Protein AF-A7NKG9-F1 (afdb_monomer_lite)

Organism: Roseiflexus castenholzii (strain DSM 13941 / HLO8) (NCBI:txid383372)

Secondary structure (DSSP, 8-state):
---PEEEESS-SSGGG-TT--SEEEE-SS-EEESSTTS--S-SS-EEEEEEETTEEEEEES--SGGG-TT--SEEEEE-----------

Foldseek 3Di:
DQDWDKDAFQDACVQVNRQQGRIWTDRPPDIDAPDPDRHNQWDGTWDDWDDDPQKIKTAGQTACRNVNRVCGRIDIDGHDDPDDPPPPD

Radius of gyration: 13.94 Å; chains: 1; bounding box: 29×28×47 Å

pLDDT: mean 85.22, std 13.9, range [49.12, 97.62]

Structure (mmCIF, N/CA/C/O backbone):
data_AF-A7NKG9-F1
#
_entry.id   AF-A7NKG9-F1
#
loop_
_atom_site.group_PDB
_atom_site.id
_atom_site.type_symbol
_atom_site.label_atom_id
_atom_site.label_alt_id
_atom_site.label_comp_id
_atom_site.label_asym_id
_atom_site.label_entity_id
_atom_site.label_seq_id
_atom_site.pdbx_PDB_ins_code
_atom_site.Cartn_x
_atom_site.Cartn_y
_atom_site.Cartn_z
_atom_site.occupancy
_atom_site.B_iso_or_equiv
_atom_site.auth_seq_id
_atom_site.auth_comp_id
_atom_site.auth_asym_id
_atom_site.auth_atom_id
_atom_site.pdbx_PDB_model_num
ATOM 1 N N . MET A 1 1 ? -12.964 -1.634 17.619 1.00 49.12 1 MET A N 1
ATOM 2 C CA . MET A 1 1 ? -11.691 -1.875 16.909 1.00 49.12 1 MET A CA 1
ATOM 3 C C . MET A 1 1 ? -11.684 -0.911 15.741 1.00 49.12 1 MET A C 1
ATOM 5 O O . MET A 1 1 ? -12.638 -0.960 14.977 1.00 49.12 1 MET A O 1
ATOM 9 N N . ALA A 1 2 ? -10.732 0.019 15.660 1.00 51.44 2 ALA A N 1
ATOM 10 C CA . ALA A 1 2 ? -10.620 0.852 14.466 1.00 51.44 2 ALA A CA 1
ATOM 11 C C . ALA A 1 2 ? -10.182 -0.062 13.316 1.00 51.44 2 ALA A C 1
ATOM 13 O O . ALA A 1 2 ? -9.168 -0.749 13.421 1.00 51.44 2 ALA A O 1
ATOM 14 N N . THR A 1 3 ? -11.007 -0.172 12.283 1.00 66.19 3 THR A N 1
ATOM 15 C CA . THR A 1 3 ? -10.635 -0.855 11.047 1.00 66.19 3 THR A CA 1
ATOM 16 C C . THR A 1 3 ? -9.894 0.154 10.191 1.00 66.19 3 THR A C 1
ATOM 18 O O . THR A 1 3 ? -10.523 0.998 9.559 1.00 66.19 3 THR A O 1
ATOM 21 N N . GLU A 1 4 ? -8.569 0.095 10.214 1.00 79.75 4 GLU A N 1
ATOM 22 C CA . GLU A 1 4 ? -7.740 0.807 9.243 1.00 79.75 4 GLU A CA 1
ATOM 23 C C . GLU A 1 4 ? -8.081 0.294 7.837 1.00 79.75 4 GLU A C 1
ATOM 25 O O . GLU A 1 4 ? -8.193 -0.919 7.622 1.00 79.75 4 GLU A O 1
ATOM 30 N N . VAL A 1 5 ? -8.284 1.208 6.887 1.00 89.69 5 VAL A N 1
ATOM 31 C CA . VAL A 1 5 ? -8.535 0.850 5.485 1.00 89.69 5 VAL A CA 1
ATOM 32 C C . VAL A 1 5 ? -7.230 0.986 4.719 1.00 89.69 5 VAL A C 1
ATOM 34 O O . VAL A 1 5 ? -6.624 2.053 4.721 1.00 89.69 5 VAL A O 1
ATOM 37 N N . LEU A 1 6 ? -6.813 -0.091 4.056 1.00 91.06 6 LEU A N 1
ATOM 38 C CA . LEU A 1 6 ? -5.674 -0.079 3.148 1.00 91.06 6 LEU A CA 1
ATOM 39 C C . LEU A 1 6 ? -6.179 0.035 1.715 1.00 91.06 6 LEU A C 1
ATOM 41 O O . LEU A 1 6 ? -7.064 -0.719 1.308 1.00 91.06 6 LEU A O 1
ATOM 45 N N . VAL A 1 7 ? -5.603 0.956 0.953 1.00 94.00 7 VAL A N 1
ATOM 46 C CA . VAL A 1 7 ? -5.913 1.145 -0.466 1.00 94.00 7 VAL A CA 1
ATOM 47 C C . VAL A 1 7 ? -4.624 1.053 -1.257 1.00 94.00 7 VAL A C 1
ATOM 49 O O . VAL A 1 7 ? -3.632 1.663 -0.863 1.00 94.00 7 VAL A O 1
ATOM 52 N N . GLY A 1 8 ? -4.648 0.296 -2.356 1.00 93.88 8 GLY A N 1
ATOM 53 C CA . GLY A 1 8 ? -3.527 0.187 -3.280 1.00 93.88 8 GLY A CA 1
ATOM 54 C C . GLY A 1 8 ? -3.941 0.471 -4.719 1.00 93.88 8 GLY A C 1
ATOM 55 O O . GLY A 1 8 ? -4.989 -0.005 -5.148 1.00 93.88 8 GLY A O 1
ATOM 56 N N . ASP A 1 9 ? -3.134 1.264 -5.424 1.00 95.12 9 ASP A N 1
ATOM 57 C CA . ASP A 1 9 ? -3.276 1.585 -6.853 1.00 95.12 9 ASP A CA 1
ATOM 58 C C . ASP A 1 9 ? -1.946 2.182 -7.376 1.00 95.12 9 ASP A C 1
ATOM 60 O O . ASP A 1 9 ? -0.885 1.994 -6.777 1.00 95.12 9 ASP A O 1
ATOM 64 N N . SER A 1 10 ? -1.974 2.924 -8.483 1.00 95.19 10 SER A N 1
ATOM 65 C CA . SER A 1 10 ? -0.869 3.723 -9.018 1.00 95.19 10 SER A CA 1
ATOM 66 C C . SER A 1 10 ? -0.863 5.181 -8.536 1.00 95.19 10 SER A C 1
ATOM 68 O O . SER A 1 10 ? -0.250 6.022 -9.190 1.00 95.19 10 SER A O 1
ATOM 70 N N . PHE A 1 11 ? -1.588 5.520 -7.463 1.00 94.44 11 PHE A N 1
ATOM 71 C CA . PHE A 1 11 ? -1.595 6.889 -6.942 1.00 94.44 11 PHE A CA 1
ATOM 72 C C . PHE A 1 11 ? -0.256 7.252 -6.295 1.00 94.44 11 PHE A C 1
ATOM 74 O O . PHE A 1 11 ? 0.443 6.400 -5.740 1.00 94.44 11 PHE A O 1
ATOM 81 N N . THR A 1 12 ? 0.025 8.548 -6.303 1.00 93.19 12 THR A N 1
ATOM 82 C CA . THR A 1 12 ? 1.039 9.193 -5.471 1.00 93.19 12 THR A CA 1
ATOM 83 C C . THR A 1 12 ? 0.358 10.240 -4.591 1.00 93.19 12 THR A C 1
ATOM 85 O O . THR A 1 12 ? -0.699 10.762 -4.958 1.00 93.19 12 THR A O 1
ATOM 88 N N . ASP A 1 13 ? 0.943 10.534 -3.438 1.00 92.25 13 ASP A N 1
ATOM 89 C CA . ASP A 1 13 ? 0.523 11.581 -2.507 1.00 92.25 13 ASP A CA 1
ATOM 90 C C . ASP A 1 13 ? -0.945 11.481 -2.036 1.00 92.25 13 ASP A C 1
ATOM 92 O O . ASP A 1 13 ? -1.693 12.468 -2.068 1.00 92.25 13 ASP A O 1
ATOM 96 N N . ALA A 1 14 ? -1.402 10.306 -1.580 1.00 92.94 14 ALA A N 1
ATOM 97 C CA . ALA A 1 14 ? -2.774 10.152 -1.083 1.00 92.94 14 ALA A CA 1
ATOM 98 C C . ALA A 1 14 ? -3.084 11.183 0.018 1.00 92.94 14 ALA A C 1
ATOM 100 O O . ALA A 1 14 ? -2.409 11.261 1.043 1.00 92.94 14 ALA A O 1
ATOM 101 N N . GLY A 1 15 ? -4.112 12.009 -0.203 1.00 93.12 15 GLY A N 1
ATOM 102 C CA . GLY A 1 15 ? -4.468 13.087 0.723 1.00 93.12 15 GLY A CA 1
ATOM 103 C C . GLY A 1 15 ? -3.416 14.196 0.852 1.00 93.12 15 GLY A C 1
ATOM 104 O O . GLY A 1 15 ? -3.351 14.822 1.906 1.00 93.12 15 GLY A O 1
ATOM 105 N N . ASN A 1 16 ? -2.606 14.440 -0.186 1.00 93.44 16 ASN A N 1
ATOM 106 C CA . ASN A 1 16 ? -1.446 15.342 -0.169 1.00 93.44 16 ASN A CA 1
ATOM 107 C C . ASN A 1 16 ? -0.358 14.926 0.838 1.00 93.44 16 ASN A C 1
ATOM 109 O O . ASN A 1 16 ? 0.380 15.774 1.344 1.00 93.44 16 ASN A O 1
ATOM 113 N N . ASN A 1 17 ? -0.272 13.633 1.164 1.00 91.38 17 ASN A N 1
ATOM 114 C CA . ASN A 1 17 ? 0.770 13.100 2.027 1.00 91.38 17 ASN A CA 1
ATOM 115 C C . ASN A 1 17 ? 1.889 12.471 1.175 1.00 91.38 17 ASN A C 1
ATOM 117 O O . ASN A 1 17 ? 1.670 11.384 0.643 1.00 91.38 17 ASN A O 1
ATOM 121 N N . PRO A 1 18 ? 3.091 13.079 1.101 1.00 89.62 18 PRO A N 1
ATOM 122 C CA . PRO A 1 18 ? 4.172 12.653 0.205 1.00 89.62 18 PRO A CA 1
ATOM 123 C C . PRO A 1 18 ? 4.811 11.306 0.548 1.00 89.62 18 PRO A C 1
ATOM 125 O O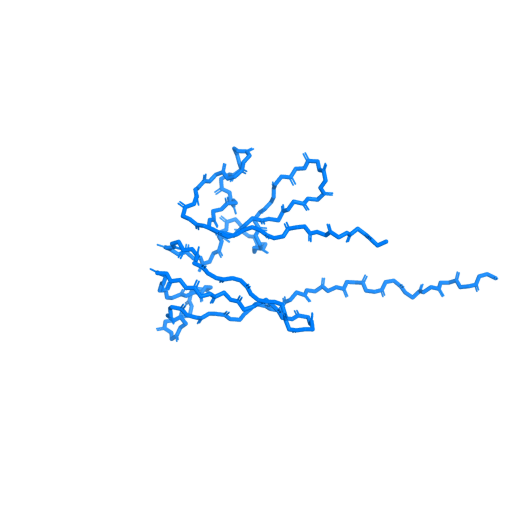 . PRO A 1 18 ? 5.779 10.891 -0.079 1.00 89.62 18 PRO A O 1
ATOM 128 N N . VAL A 1 19 ? 4.333 10.645 1.603 1.00 89.44 19 VAL A N 1
ATOM 129 C CA . VAL A 1 19 ? 4.789 9.308 1.989 1.00 89.44 19 VAL A CA 1
ATOM 130 C C . VAL A 1 19 ? 3.696 8.257 1.801 1.00 89.44 19 VAL A C 1
ATOM 132 O O . VAL A 1 19 ? 3.882 7.112 2.200 1.00 89.44 19 VAL A O 1
ATOM 135 N N . ALA A 1 20 ? 2.548 8.635 1.235 1.00 92.19 20 ALA A N 1
ATOM 136 C CA . ALA A 1 20 ? 1.399 7.772 1.002 1.00 92.19 20 ALA A CA 1
ATOM 137 C C . ALA A 1 20 ? 1.234 7.502 -0.502 1.00 92.19 20 ALA A C 1
ATOM 139 O O . ALA A 1 20 ? 0.243 7.907 -1.107 1.00 92.19 20 ALA A O 1
ATOM 140 N N . ASP A 1 21 ? 2.210 6.806 -1.087 1.00 92.88 21 ASP A N 1
ATOM 141 C CA . ASP A 1 21 ? 2.206 6.367 -2.491 1.00 92.88 21 ASP A CA 1
ATOM 142 C C . ASP A 1 21 ? 1.922 4.874 -2.607 1.00 92.88 21 ASP A C 1
ATOM 144 O O . ASP A 1 21 ? 2.440 4.077 -1.826 1.00 92.88 21 ASP A O 1
ATOM 148 N N . TYR A 1 22 ? 1.185 4.479 -3.642 1.00 94.94 22 TYR A N 1
ATOM 149 C CA . TYR A 1 22 ? 0.910 3.095 -4.051 1.00 94.94 22 TYR A CA 1
ATOM 150 C C . TYR A 1 22 ? 0.154 2.209 -3.050 1.00 94.94 22 TYR A C 1
ATOM 152 O O . TYR A 1 22 ? -0.684 1.425 -3.482 1.00 94.94 22 TYR A O 1
ATOM 160 N N . ILE A 1 23 ? 0.427 2.306 -1.745 1.00 93.56 23 ILE A N 1
ATOM 161 C CA . ILE A 1 23 ? -0.352 1.753 -0.637 1.00 93.56 23 ILE A CA 1
ATOM 162 C C . ILE A 1 23 ? -0.472 2.816 0.459 1.00 93.56 23 ILE A C 1
ATOM 164 O O . ILE A 1 23 ? 0.526 3.230 1.052 1.00 93.56 23 ILE A O 1
ATOM 168 N N . ALA A 1 24 ? -1.705 3.202 0.776 1.00 92.19 24 ALA A N 1
ATOM 169 C CA . ALA A 1 24 ? -2.020 4.176 1.814 1.00 92.19 24 ALA A CA 1
ATOM 170 C C . ALA A 1 24 ? -2.976 3.584 2.852 1.00 92.19 24 ALA A C 1
ATOM 172 O O . ALA A 1 24 ? -3.826 2.746 2.534 1.00 92.19 24 ALA A O 1
ATOM 173 N N . VAL A 1 25 ? -2.832 4.040 4.095 1.00 90.75 25 VAL A N 1
ATOM 174 C CA . VAL A 1 25 ? -3.646 3.642 5.245 1.00 90.75 25 VAL A CA 1
ATOM 175 C C . VAL A 1 25 ? -4.520 4.818 5.670 1.00 90.75 25 VAL A C 1
ATOM 177 O O . VAL A 1 25 ? -4.011 5.912 5.914 1.00 90.75 25 VAL A O 1
ATOM 180 N N . TRP A 1 26 ? -5.830 4.591 5.761 1.00 91.19 26 TRP A N 1
ATOM 181 C CA . TRP A 1 26 ? -6.810 5.555 6.261 1.00 91.19 26 TRP A CA 1
ATOM 182 C C . TRP A 1 26 ? -7.213 5.226 7.694 1.00 91.19 26 TRP A C 1
ATOM 184 O O . TRP A 1 26 ? -7.715 4.130 7.966 1.00 91.19 26 TRP A O 1
ATOM 194 N N . ASP A 1 27 ? -7.045 6.198 8.589 1.00 89.06 27 ASP A N 1
ATOM 195 C CA . ASP A 1 27 ? -7.404 6.074 10.008 1.00 89.06 27 ASP A CA 1
ATOM 196 C C . ASP A 1 27 ? -8.836 6.546 10.339 1.00 89.06 27 ASP A C 1
ATOM 198 O O . ASP A 1 27 ? -9.283 6.435 11.481 1.00 89.06 27 ASP A O 1
ATOM 202 N N . GLY A 1 28 ? -9.577 7.053 9.347 1.00 90.31 28 GLY A N 1
ATOM 203 C CA . GLY A 1 28 ? -10.877 7.706 9.541 1.00 90.31 28 GLY A CA 1
ATOM 204 C C . GLY A 1 28 ? -10.844 9.227 9.368 1.00 90.31 28 GLY A C 1
ATOM 205 O O . GLY A 1 28 ? -11.900 9.832 9.185 1.00 90.31 28 GLY A O 1
ATOM 206 N N . THR A 1 29 ? -9.657 9.835 9.395 1.00 91.31 29 THR A N 1
ATOM 207 C CA . THR A 1 29 ? -9.441 11.289 9.344 1.00 91.31 29 THR A CA 1
ATOM 208 C C . THR A 1 29 ? -8.295 11.723 8.430 1.00 91.31 29 THR A C 1
ATOM 210 O O . THR A 1 29 ? -8.402 12.777 7.800 1.00 91.31 29 THR A O 1
ATOM 213 N N . ALA A 1 30 ? -7.226 10.933 8.324 1.00 90.81 30 ALA A N 1
ATOM 214 C CA . ALA A 1 30 ? -6.052 11.232 7.517 1.00 90.81 30 ALA A CA 1
ATOM 215 C C . ALA A 1 30 ? -5.488 9.983 6.819 1.00 90.81 30 ALA A C 1
ATOM 217 O O . ALA A 1 30 ? -5.646 8.847 7.275 1.00 90.81 30 ALA A O 1
ATOM 218 N N . TRP A 1 31 ? -4.819 10.220 5.686 1.00 92.19 31 TRP A N 1
ATOM 219 C CA . TRP A 1 31 ? -4.042 9.210 4.971 1.00 92.19 31 TRP A CA 1
ATOM 220 C C . TRP A 1 31 ? -2.604 9.193 5.484 1.00 92.19 31 TRP A C 1
ATOM 222 O O . TRP A 1 31 ? -1.986 10.242 5.684 1.00 92.19 31 TRP A O 1
ATOM 232 N N . SER A 1 32 ? -2.050 7.997 5.645 1.00 89.69 32 SER A N 1
ATOM 233 C CA . SER A 1 32 ? -0.642 7.763 5.968 1.00 89.69 32 SER A CA 1
ATOM 234 C C . SER A 1 32 ? -0.030 6.700 5.054 1.00 89.69 32 SER A C 1
ATOM 236 O O . SER A 1 32 ? -0.746 5.925 4.417 1.00 89.69 32 SER A O 1
ATOM 238 N N . GLY A 1 33 ? 1.300 6.684 4.957 1.00 88.62 33 GLY A N 1
ATOM 239 C CA . GLY A 1 33 ? 2.032 5.626 4.260 1.00 88.62 33 GLY A CA 1
ATOM 240 C C . GLY A 1 33 ? 2.058 4.326 5.060 1.00 88.62 33 GLY A C 1
ATOM 241 O O . GLY A 1 33 ? 2.070 4.357 6.289 1.00 88.62 33 GLY A O 1
ATOM 242 N N . LEU A 1 34 ? 2.109 3.183 4.368 1.00 85.44 34 LEU A N 1
ATOM 243 C CA . LEU A 1 34 ? 2.177 1.870 5.023 1.00 85.44 34 LEU A CA 1
ATOM 244 C C . LEU A 1 34 ? 3.460 1.679 5.851 1.00 85.44 34 LEU A C 1
ATOM 246 O O . LEU A 1 34 ? 3.416 1.087 6.928 1.00 85.44 34 LEU A O 1
ATOM 250 N N . LEU A 1 35 ? 4.607 2.144 5.346 1.00 75.81 35 LEU A N 1
ATOM 251 C CA . LEU A 1 35 ? 5.890 1.989 6.029 1.00 75.81 35 LEU A CA 1
ATOM 252 C C . LEU A 1 35 ? 6.244 3.241 6.836 1.00 75.81 35 LEU A C 1
ATOM 254 O O . LEU A 1 35 ? 6.197 4.374 6.353 1.00 75.81 35 LEU A O 1
ATOM 258 N N . SER A 1 36 ? 6.702 3.019 8.065 1.00 61.88 36 SER A N 1
ATOM 259 C CA . SER A 1 36 ? 7.350 4.047 8.873 1.00 61.88 36 SER A CA 1
ATOM 260 C C . SER A 1 36 ? 8.701 4.432 8.260 1.00 61.88 36 SER A C 1
ATOM 262 O O . SER A 1 36 ? 9.507 3.549 7.970 1.00 61.88 36 SER A O 1
ATOM 264 N N . GLY A 1 37 ? 8.985 5.730 8.124 1.00 58.50 37 GLY A N 1
ATOM 265 C CA . GLY A 1 37 ? 10.289 6.224 7.646 1.00 58.50 37 GLY A CA 1
ATOM 266 C C . GLY A 1 37 ? 10.255 7.016 6.339 1.00 58.50 37 GLY A C 1
ATOM 267 O O . GLY A 1 37 ? 11.308 7.399 5.841 1.00 58.50 37 GLY A O 1
ATOM 268 N N . GLY A 1 38 ? 9.068 7.301 5.803 1.00 54.38 38 GLY A N 1
ATOM 269 C CA . GLY A 1 38 ? 8.897 8.273 4.722 1.00 54.38 38 GLY A CA 1
ATOM 270 C C . GLY A 1 38 ? 9.138 7.745 3.309 1.00 54.38 38 GLY A C 1
ATOM 271 O O . GLY A 1 38 ? 9.330 8.531 2.391 1.00 54.38 38 GLY A O 1
ATOM 272 N N . THR A 1 39 ? 9.115 6.427 3.121 1.00 59.84 39 THR A N 1
ATOM 273 C CA . THR A 1 39 ? 9.044 5.806 1.793 1.00 59.84 39 THR A CA 1
ATOM 274 C C . THR A 1 39 ? 8.030 4.682 1.862 1.00 59.84 39 THR A C 1
ATOM 276 O O . THR A 1 39 ? 7.947 4.015 2.885 1.00 59.84 39 THR A O 1
ATOM 279 N N . THR A 1 40 ? 7.278 4.431 0.799 1.00 66.31 40 THR A N 1
ATOM 280 C CA . THR A 1 40 ? 6.321 3.308 0.743 1.00 66.31 40 THR A CA 1
ATOM 281 C C . THR A 1 40 ? 7.015 1.971 0.521 1.00 66.31 40 THR A C 1
ATOM 283 O O . THR A 1 40 ? 6.395 0.915 0.608 1.00 66.31 40 THR A O 1
ATOM 286 N N . GLY A 1 41 ? 8.324 2.017 0.249 1.00 80.38 41 GLY A N 1
ATOM 287 C CA . GLY A 1 41 ? 9.136 0.866 -0.114 1.00 80.38 41 GLY A CA 1
ATOM 288 C C . GLY A 1 41 ? 8.784 0.300 -1.486 1.00 80.38 41 GLY A C 1
ATOM 289 O O . GLY A 1 41 ? 9.350 -0.722 -1.849 1.00 80.38 41 GLY A O 1
ATOM 290 N N . LEU A 1 42 ? 7.880 0.931 -2.239 1.00 91.56 42 LEU A N 1
ATOM 291 C CA . LEU A 1 42 ? 7.479 0.525 -3.581 1.00 91.56 42 LEU A CA 1
ATOM 292 C C . LEU A 1 42 ? 7.867 1.605 -4.594 1.00 91.56 42 LEU A C 1
ATOM 294 O O . LEU A 1 42 ? 7.938 2.789 -4.276 1.00 91.56 42 LEU A O 1
ATOM 298 N N . ASN A 1 43 ? 8.113 1.181 -5.829 1.00 91.81 43 ASN A N 1
ATOM 299 C CA . ASN A 1 43 ? 8.491 2.033 -6.960 1.00 91.81 43 ASN A CA 1
ATOM 300 C C . ASN A 1 43 ? 7.530 1.881 -8.155 1.00 91.81 43 ASN A C 1
ATOM 302 O O . ASN A 1 43 ? 7.862 2.279 -9.270 1.00 91.81 43 ASN A O 1
ATOM 306 N N . GLY A 1 44 ? 6.368 1.269 -7.931 1.00 94.81 44 GLY A N 1
ATOM 307 C CA . GLY A 1 44 ? 5.379 0.959 -8.952 1.00 94.81 44 GLY A CA 1
ATOM 308 C C . GLY A 1 44 ? 4.012 0.689 -8.333 1.00 94.81 44 GLY A C 1
ATOM 309 O O . GLY A 1 44 ? 3.896 0.432 -7.133 1.00 94.81 44 GLY A O 1
ATOM 310 N N . GLY A 1 45 ? 2.976 0.767 -9.167 1.00 95.31 45 GLY A N 1
ATOM 311 C CA . GLY A 1 45 ? 1.590 0.646 -8.725 1.00 95.31 45 GLY A CA 1
ATOM 312 C C . GLY A 1 45 ? 1.237 -0.743 -8.195 1.00 95.31 45 GLY A C 1
ATOM 313 O O . GLY A 1 45 ? 1.771 -1.763 -8.641 1.00 95.31 45 GLY A O 1
ATOM 314 N N . VAL A 1 46 ? 0.280 -0.775 -7.270 1.00 96.94 46 VAL A N 1
ATOM 315 C CA . VAL A 1 46 ? -0.272 -2.009 -6.704 1.00 96.94 46 VAL A CA 1
ATOM 316 C C . VAL A 1 46 ? -1.584 -2.356 -7.397 1.00 96.94 46 VAL A C 1
ATOM 318 O O . VAL A 1 46 ? -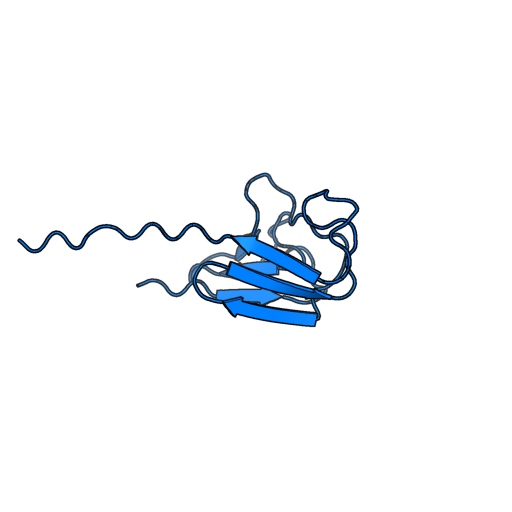2.466 -1.518 -7.538 1.00 96.94 46 VAL A O 1
ATOM 321 N N . ARG A 1 47 ? -1.715 -3.604 -7.851 1.00 97.62 47 ARG A N 1
ATOM 322 C CA . ARG A 1 47 ? -2.890 -4.116 -8.579 1.00 97.62 47 ARG A CA 1
ATOM 323 C C . ARG A 1 47 ? -3.803 -4.964 -7.704 1.00 97.62 47 ARG A C 1
ATOM 325 O O . ARG A 1 47 ? -4.990 -5.082 -7.992 1.00 97.62 47 ARG A O 1
ATOM 332 N N . ALA A 1 48 ? -3.249 -5.583 -6.666 1.00 96.81 48 ALA A N 1
ATOM 333 C CA . ALA A 1 48 ? -3.986 -6.450 -5.764 1.00 96.81 48 ALA A CA 1
ATOM 334 C C . ALA A 1 48 ? -3.437 -6.353 -4.340 1.00 96.81 48 ALA A C 1
ATOM 336 O O . ALA A 1 48 ? -2.223 -6.332 -4.129 1.00 96.81 48 ALA A O 1
ATOM 337 N N . LEU A 1 49 ? -4.351 -6.361 -3.370 1.00 94.44 49 LEU A N 1
ATOM 338 C CA . LEU A 1 49 ? -4.054 -6.479 -1.948 1.00 94.44 49 LEU A CA 1
ATOM 339 C C . LEU A 1 49 ? -4.829 -7.661 -1.367 1.00 94.44 49 LEU A C 1
ATOM 341 O O . LEU A 1 49 ? -6.009 -7.846 -1.668 1.00 94.44 49 LEU A O 1
ATOM 345 N N . ALA A 1 50 ? -4.181 -8.436 -0.505 1.00 94.69 50 ALA A N 1
ATOM 346 C CA . ALA A 1 50 ? -4.827 -9.478 0.281 1.00 94.69 50 ALA A CA 1
ATOM 347 C C . ALA A 1 50 ? -4.314 -9.457 1.721 1.00 94.69 50 ALA A C 1
ATOM 349 O O . ALA A 1 50 ? -3.126 -9.272 1.968 1.00 94.69 50 ALA A O 1
ATOM 350 N N . LEU A 1 51 ? -5.215 -9.674 2.677 1.00 90.38 51 LEU A N 1
ATOM 351 C CA . LEU A 1 51 ? -4.860 -9.836 4.084 1.00 90.38 51 LEU A CA 1
ATOM 352 C C . LEU A 1 51 ? -4.867 -11.319 4.451 1.00 90.38 51 LEU A C 1
ATOM 354 O O . LEU A 1 51 ? -5.848 -12.021 4.207 1.00 90.38 51 LEU A O 1
ATOM 358 N N . GLN A 1 52 ? -3.791 -11.775 5.086 1.00 89.12 52 GLN A N 1
ATOM 359 C CA . GLN A 1 52 ? -3.665 -13.118 5.639 1.00 89.12 52 GLN A CA 1
ATOM 360 C C . GLN A 1 52 ? -3.196 -13.024 7.095 1.00 89.12 52 GLN A C 1
ATOM 362 O O . GLN A 1 52 ? -2.009 -12.918 7.387 1.00 89.12 52 GLN A O 1
ATOM 367 N N . GLY A 1 53 ? -4.141 -13.055 8.036 1.00 88.00 53 GLY A N 1
ATOM 368 C CA . GLY A 1 53 ? -3.827 -12.889 9.457 1.00 88.00 53 GLY A CA 1
ATOM 369 C C . GLY A 1 53 ? -3.246 -11.502 9.744 1.00 88.00 53 GLY A C 1
ATOM 370 O O . GLY A 1 53 ? -3.932 -10.497 9.565 1.00 88.00 53 GLY A O 1
ATOM 371 N N . SER A 1 54 ? -1.995 -11.456 10.205 1.00 87.56 54 SER A N 1
ATOM 372 C CA . SER A 1 54 ? -1.236 -10.217 10.413 1.00 87.56 54 SER A CA 1
ATOM 373 C C . SER A 1 54 ? -0.424 -9.792 9.190 1.00 87.56 54 SER A C 1
ATOM 375 O O . SER A 1 54 ? 0.328 -8.835 9.292 1.00 87.56 54 SER A O 1
ATOM 377 N N . ASP A 1 55 ? -0.535 -10.477 8.055 1.00 89.56 55 ASP A N 1
ATOM 378 C CA . ASP A 1 55 ? 0.233 -10.151 6.857 1.00 89.56 55 ASP A CA 1
ATOM 379 C C . ASP A 1 55 ? -0.627 -9.437 5.811 1.00 89.56 55 ASP A C 1
ATOM 381 O O . ASP A 1 55 ? -1.767 -9.823 5.544 1.00 89.56 55 ASP A O 1
ATOM 385 N N . LEU A 1 56 ? -0.043 -8.421 5.183 1.00 91.56 56 LEU A N 1
ATOM 386 C CA . LEU A 1 56 ?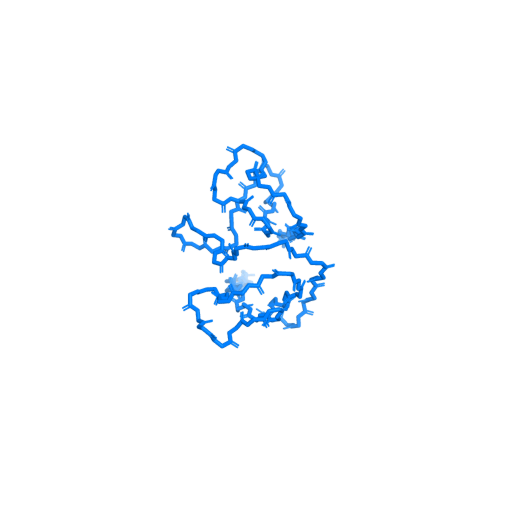 -0.504 -7.820 3.941 1.00 91.56 56 LEU A CA 1
ATOM 387 C C . LEU A 1 56 ? 0.317 -8.388 2.785 1.00 91.56 56 LEU A C 1
ATOM 389 O O . LEU A 1 56 ? 1.539 -8.261 2.755 1.00 91.56 56 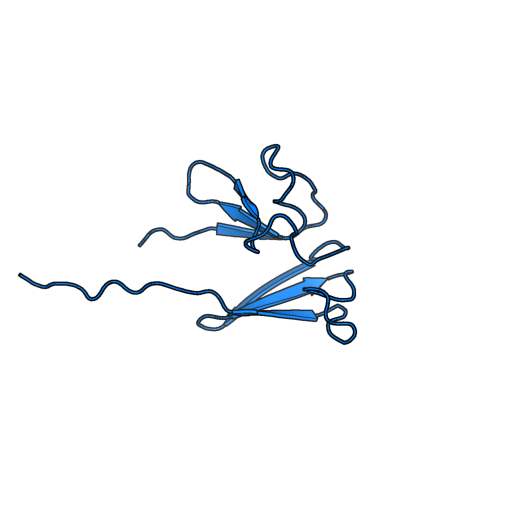LEU A O 1
ATOM 393 N N . LEU A 1 57 ? -0.361 -8.985 1.819 1.00 94.31 57 LEU A N 1
ATOM 394 C CA . LEU A 1 57 ? 0.199 -9.396 0.542 1.00 94.31 57 LEU A CA 1
ATOM 395 C C . LEU A 1 57 ? -0.155 -8.331 -0.494 1.00 94.31 57 LEU A C 1
ATOM 397 O O . LEU A 1 57 ? -1.327 -7.985 -0.645 1.00 94.31 57 LEU A O 1
ATOM 401 N N . ALA A 1 58 ? 0.849 -7.827 -1.202 1.00 95.31 58 ALA A N 1
ATOM 402 C CA . ALA A 1 58 ? 0.687 -6.871 -2.287 1.00 95.31 58 ALA A CA 1
ATOM 403 C C . ALA A 1 58 ? 1.217 -7.474 -3.586 1.00 95.31 58 ALA A C 1
ATOM 405 O O . ALA A 1 58 ? 2.309 -8.039 -3.597 1.00 95.31 58 ALA A O 1
ATOM 406 N N . GLY A 1 59 ? 0.446 -7.346 -4.664 1.00 97.25 59 GLY A N 1
ATOM 407 C CA . GLY A 1 59 ? 0.846 -7.720 -6.018 1.00 97.25 59 GLY A CA 1
ATOM 408 C C . GLY A 1 59 ? 0.723 -6.532 -6.967 1.00 97.25 59 GLY A C 1
ATOM 409 O O . GLY A 1 59 ? -0.254 -5.784 -6.880 1.00 97.25 59 GLY A O 1
ATOM 410 N N . GLY A 1 60 ? 1.681 -6.336 -7.870 1.00 97.56 60 GLY A N 1
ATOM 411 C CA . GLY A 1 60 ? 1.661 -5.205 -8.794 1.00 97.56 60 GLY A CA 1
ATOM 412 C C . GLY A 1 60 ? 2.868 -5.104 -9.718 1.00 97.56 60 GLY A C 1
ATOM 413 O O . GLY A 1 60 ? 3.558 -6.086 -9.971 1.00 97.56 60 GLY A O 1
ATOM 414 N N . ASP A 1 61 ? 3.104 -3.890 -10.209 1.00 97.19 61 ASP A N 1
ATOM 415 C CA . ASP A 1 61 ? 4.114 -3.572 -11.229 1.00 97.19 61 ASP A CA 1
ATOM 416 C C . ASP A 1 61 ? 5.417 -3.017 -10.608 1.00 97.19 61 ASP A C 1
ATOM 418 O O . ASP A 1 61 ? 6.181 -2.313 -11.266 1.00 97.19 61 ASP A O 1
ATOM 422 N N . PHE A 1 62 ? 5.643 -3.270 -9.316 1.00 95.75 62 PHE A N 1
ATOM 423 C C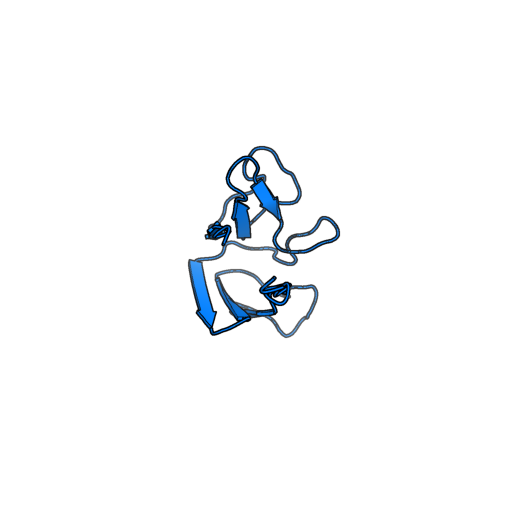A . PHE A 1 62 ? 6.809 -2.795 -8.569 1.00 95.75 62 PHE A CA 1
ATOM 424 C C . PHE A 1 62 ? 7.967 -3.801 -8.585 1.00 95.75 62 PHE A C 1
ATOM 426 O O . PHE A 1 62 ? 7.784 -5.004 -8.776 1.00 95.75 62 PHE A O 1
ATOM 433 N N . PHE A 1 63 ? 9.154 -3.293 -8.274 1.00 96.19 63 PHE A N 1
ATOM 434 C CA . PHE A 1 63 ? 10.398 -4.036 -8.112 1.00 96.19 63 PHE A CA 1
ATOM 435 C C . PHE A 1 63 ? 11.073 -3.640 -6.803 1.00 96.19 63 PHE A C 1
ATOM 437 O O . PHE A 1 63 ? 10.906 -2.518 -6.321 1.00 96.19 63 PHE A O 1
ATOM 444 N N . ASN A 1 64 ? 11.907 -4.521 -6.271 1.00 92.44 64 ASN A N 1
ATOM 445 C CA . ASN A 1 64 ? 12.741 -4.253 -5.107 1.00 92.44 64 ASN A CA 1
ATOM 446 C C . ASN A 1 64 ? 11.961 -3.777 -3.860 1.00 92.44 64 ASN A C 1
ATOM 448 O O . ASN A 1 64 ? 12.392 -2.837 -3.181 1.00 92.44 64 ASN A O 1
ATOM 452 N N . ALA A 1 65 ? 10.805 -4.381 -3.560 1.00 91.94 65 ALA A N 1
ATOM 453 C CA . ALA A 1 65 ? 9.941 -3.924 -2.472 1.00 91.94 65 ALA A CA 1
ATOM 454 C C . ALA A 1 65 ? 10.673 -3.876 -1.117 1.00 91.94 65 ALA A C 1
ATOM 456 O O . ALA A 1 65 ? 11.392 -4.803 -0.734 1.00 91.94 65 ALA A O 1
ATOM 457 N N . GLY A 1 66 ? 10.508 -2.774 -0.384 1.00 87.69 66 GLY A N 1
ATOM 458 C CA . GLY A 1 66 ? 11.210 -2.513 0.876 1.00 87.69 66 GLY A CA 1
ATOM 459 C C . GLY A 1 66 ? 12.736 -2.434 0.733 1.00 87.69 66 GLY A C 1
ATOM 460 O O . GLY A 1 66 ? 13.445 -2.637 1.715 1.00 87.69 66 GLY A O 1
ATOM 461 N N . GLY A 1 67 ? 13.252 -2.198 -0.479 1.00 87.81 67 GLY A N 1
ATOM 462 C CA . GLY A 1 67 ? 14.683 -2.221 -0.784 1.00 87.81 67 GLY A CA 1
ATOM 463 C C . GLY A 1 67 ? 15.276 -3.626 -0.948 1.00 87.81 67 GLY A C 1
ATOM 464 O O . GLY A 1 67 ? 16.496 -3.755 -1.043 1.00 87.81 67 GLY A O 1
ATOM 465 N N . ASN A 1 68 ? 14.457 -4.684 -0.977 1.00 89.94 68 ASN A N 1
ATOM 466 C CA . ASN A 1 68 ? 14.927 -6.055 -1.172 1.00 89.94 68 ASN A CA 1
ATOM 467 C C . ASN A 1 68 ? 14.964 -6.410 -2.669 1.00 89.94 68 ASN A C 1
ATOM 469 O O . ASN A 1 68 ? 13.891 -6.552 -3.249 1.00 89.94 68 ASN A O 1
ATOM 473 N N . PRO A 1 69 ? 16.140 -6.665 -3.277 1.00 91.31 69 PRO A N 1
ATOM 474 C CA . PRO A 1 69 ? 16.278 -6.903 -4.717 1.00 91.31 69 PRO A CA 1
ATOM 475 C C . PRO A 1 69 ? 15.636 -8.199 -5.237 1.00 91.31 69 PRO A C 1
ATOM 477 O O . PRO A 1 69 ? 15.701 -8.485 -6.426 1.00 91.31 69 PRO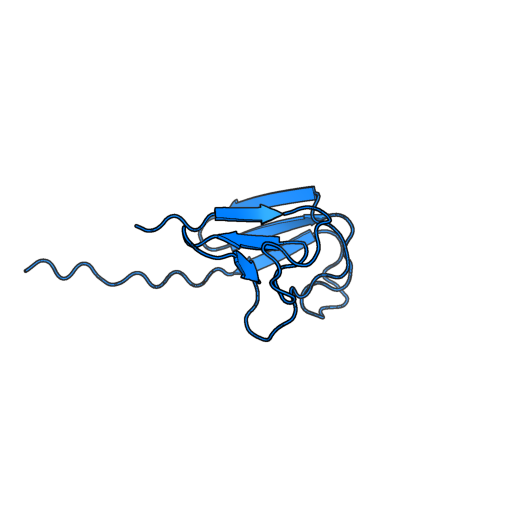 A O 1
ATOM 480 N N . LEU A 1 70 ? 15.081 -9.024 -4.348 1.00 93.38 70 LEU A N 1
ATOM 481 C CA . LEU A 1 70 ? 14.369 -10.255 -4.693 1.00 93.38 70 LEU A CA 1
ATOM 482 C C . LEU A 1 70 ? 12.846 -10.122 -4.546 1.00 93.38 70 LEU A C 1
ATOM 484 O O . LEU A 1 70 ? 12.124 -11.083 -4.801 1.00 93.38 70 LEU A O 1
ATOM 488 N N . ALA A 1 71 ? 12.353 -8.973 -4.081 1.00 93.06 71 ALA A N 1
ATOM 489 C CA . ALA A 1 71 ? 10.938 -8.738 -3.811 1.00 93.06 71 ALA A CA 1
ATOM 490 C C . ALA A 1 71 ? 10.274 -7.984 -4.972 1.00 93.06 71 ALA A C 1
ATOM 492 O O . ALA A 1 71 ? 9.810 -6.851 -4.818 1.00 93.06 71 ALA A O 1
ATOM 493 N N . ASP A 1 72 ? 10.251 -8.627 -6.137 1.00 96.19 72 ASP A N 1
ATOM 494 C CA . ASP A 1 72 ? 9.627 -8.100 -7.350 1.00 96.19 72 ASP A CA 1
ATOM 495 C C . ASP A 1 72 ? 8.199 -8.615 -7.503 1.00 96.19 72 ASP A C 1
ATOM 497 O O . ASP A 1 72 ? 7.924 -9.788 -7.234 1.00 96.19 72 ASP A O 1
ATOM 501 N N . PHE A 1 73 ? 7.306 -7.744 -7.982 1.00 97.56 73 PHE A N 1
ATOM 502 C CA . PHE A 1 73 ? 5.904 -7.992 -8.345 1.00 97.56 73 PHE A CA 1
ATOM 503 C C . PHE A 1 73 ? 4.967 -8.474 -7.233 1.00 97.56 73 PHE A C 1
ATOM 505 O O . PHE A 1 73 ? 3.763 -8.235 -7.312 1.00 97.56 73 PHE A O 1
ATOM 512 N N . ILE A 1 74 ? 5.478 -9.166 -6.215 1.00 95.81 74 ILE A N 1
ATOM 513 C CA . ILE A 1 74 ? 4.742 -9.685 -5.067 1.00 95.81 74 ILE A CA 1
ATOM 514 C C . ILE A 1 74 ? 5.576 -9.448 -3.809 1.00 95.81 74 ILE A C 1
ATOM 516 O O . ILE A 1 74 ? 6.739 -9.839 -3.729 1.00 95.81 74 ILE A O 1
ATOM 520 N N . ALA A 1 75 ? 4.962 -8.848 -2.793 1.00 94.00 75 ALA A N 1
ATOM 521 C CA . ALA A 1 75 ? 5.594 -8.582 -1.509 1.00 94.00 75 ALA A CA 1
ATOM 522 C C . ALA A 1 75 ? 4.664 -8.943 -0.349 1.00 94.00 75 ALA A C 1
ATOM 524 O O . ALA A 1 75 ? 3.439 -8.863 -0.455 1.00 94.00 75 ALA A O 1
ATOM 525 N N . ARG A 1 76 ? 5.269 -9.319 0.781 1.00 92.25 76 ARG A N 1
ATOM 526 C CA . ARG A 1 76 ? 4.580 -9.533 2.056 1.00 92.25 76 ARG A CA 1
ATOM 527 C C . ARG A 1 76 ? 5.058 -8.498 3.063 1.00 92.25 76 ARG A C 1
ATOM 529 O O . ARG A 1 76 ? 6.262 -8.363 3.272 1.00 92.25 76 ARG A O 1
ATOM 536 N N . TYR A 1 77 ? 4.122 -7.838 3.730 1.00 88.88 77 TYR A N 1
ATOM 537 C CA . TYR A 1 77 ? 4.383 -6.911 4.820 1.00 88.88 77 TYR A CA 1
ATOM 538 C C . TYR A 1 77 ? 3.671 -7.362 6.097 1.00 88.88 77 TYR A C 1
ATOM 540 O O . TYR A 1 77 ? 2.467 -7.603 6.088 1.00 88.88 77 TYR A O 1
ATOM 548 N N . GLY A 1 78 ? 4.415 -7.488 7.196 1.00 87.94 78 GLY A N 1
ATOM 549 C CA . GLY A 1 78 ? 3.848 -7.838 8.498 1.00 87.94 78 GLY A CA 1
ATOM 550 C C . GLY A 1 78 ? 3.246 -6.612 9.181 1.00 87.94 78 GLY A C 1
ATOM 551 O O . GLY A 1 78 ? 3.962 -5.668 9.507 1.00 87.94 78 GLY A O 1
ATOM 552 N N . LEU A 1 79 ? 1.942 -6.637 9.433 1.00 83.81 79 LEU A N 1
ATOM 553 C CA . LEU A 1 79 ? 1.220 -5.621 10.190 1.00 83.81 79 LEU A CA 1
ATOM 554 C C . LEU A 1 79 ? 1.399 -5.868 11.691 1.00 83.81 79 LEU A C 1
ATOM 556 O O . LEU A 1 79 ? 1.020 -6.915 12.222 1.00 83.81 79 LEU A O 1
ATOM 560 N N . THR A 1 80 ? 1.916 -4.873 12.408 1.00 76.81 80 THR A N 1
ATOM 561 C CA . THR A 1 80 ? 1.961 -4.920 13.874 1.00 76.81 80 THR A CA 1
ATOM 562 C C . THR A 1 80 ? 0.606 -4.498 14.432 1.00 76.81 80 THR A C 1
ATOM 564 O O . THR A 1 80 ? 0.319 -3.310 14.548 1.00 76.81 80 THR A O 1
ATOM 567 N N . ARG A 1 81 ? -0.240 -5.461 14.813 1.00 68.12 81 ARG A N 1
ATOM 568 C CA . ARG A 1 81 ? -1.456 -5.164 15.585 1.00 68.12 81 ARG A CA 1
ATOM 569 C C . ARG A 1 81 ? -1.142 -5.209 17.074 1.00 68.12 81 ARG A C 1
ATOM 571 O O . ARG A 1 81 ? -0.916 -6.282 17.631 1.00 68.12 81 ARG A O 1
ATOM 578 N N . VAL A 1 82 ? -1.156 -4.050 17.731 1.00 58.56 82 VAL A N 1
ATOM 579 C CA . VAL A 1 82 ? -1.115 -3.991 19.197 1.00 58.56 82 VAL A CA 1
ATOM 580 C C . VAL A 1 82 ? -2.482 -4.423 19.722 1.00 58.56 82 VAL A C 1
ATOM 582 O O . VAL A 1 82 ? -3.423 -3.634 19.796 1.00 58.56 82 VAL A O 1
ATOM 585 N N . TYR A 1 83 ? -2.610 -5.696 20.083 1.00 53.28 83 TYR A N 1
ATOM 586 C CA . TYR A 1 83 ? -3.742 -6.159 20.875 1.00 53.28 83 TYR A CA 1
ATOM 587 C C . TYR A 1 83 ? -3.529 -5.687 22.313 1.00 53.28 83 TYR A C 1
ATOM 589 O O . TYR A 1 83 ? -2.771 -6.297 23.064 1.00 53.28 83 TYR A O 1
ATOM 597 N N . LEU A 1 84 ? -4.179 -4.589 22.707 1.00 54.62 84 LEU A N 1
ATOM 598 C CA . LEU A 1 84 ? -4.297 -4.274 24.128 1.00 54.62 84 LEU A CA 1
ATOM 599 C C . LEU A 1 84 ? -5.098 -5.411 24.781 1.00 54.62 84 LEU A C 1
ATOM 601 O O . LEU A 1 84 ? -6.219 -5.677 24.330 1.00 54.62 84 LEU A O 1
ATOM 605 N N . PRO A 1 85 ? -4.560 -6.107 25.801 1.00 50.97 85 PRO A N 1
ATOM 606 C CA . PRO A 1 85 ? -5.346 -7.088 26.527 1.00 50.97 85 PRO A CA 1
ATOM 607 C C . PRO A 1 85 ? -6.562 -6.373 27.114 1.00 50.97 85 PRO A C 1
ATOM 609 O O . PRO A 1 85 ? -6.441 -5.300 27.710 1.00 50.97 85 PRO A O 1
ATOM 612 N N . LEU A 1 86 ? -7.743 -6.953 26.901 1.00 56.75 86 LEU A N 1
ATOM 613 C CA . LEU A 1 86 ? -8.977 -6.483 27.510 1.00 56.75 86 LEU A CA 1
ATOM 614 C C . LEU A 1 86 ? -8.783 -6.565 29.028 1.00 56.75 86 LEU A C 1
ATOM 616 O O . LEU A 1 86 ? -8.837 -7.650 29.602 1.00 56.75 86 LEU A O 1
ATOM 620 N N . VAL A 1 87 ? -8.521 -5.433 29.680 1.00 62.16 87 VAL A N 1
ATOM 621 C CA . VAL A 1 87 ? -8.616 -5.349 31.136 1.00 62.16 87 VAL A CA 1
ATOM 622 C C . VAL A 1 87 ? -10.104 -5.427 31.454 1.00 62.16 87 VAL A C 1
ATOM 624 O O . VAL A 1 87 ? -10.808 -4.419 31.452 1.00 62.16 87 VAL A O 1
ATOM 627 N N . THR A 1 88 ? -10.608 -6.641 31.657 1.00 56.34 88 THR A N 1
ATOM 628 C CA . THR A 1 88 ? -11.902 -6.850 32.301 1.00 56.34 88 THR A CA 1
ATOM 629 C C . THR A 1 88 ? -11.740 -6.409 33.749 1.00 56.34 88 THR A C 1
ATOM 631 O O . THR A 1 88 ? -11.003 -7.043 34.505 1.00 56.34 88 THR A O 1
ATOM 634 N N . ARG A 1 89 ? -12.340 -5.267 34.088 1.00 62.00 89 ARG A N 1
ATOM 635 C CA . ARG A 1 89 ? -12.523 -4.849 35.479 1.00 62.00 89 ARG A CA 1
ATOM 636 C C . ARG A 1 89 ? -13.526 -5.755 36.173 1.00 62.00 89 ARG A C 1
ATOM 638 O O . ARG A 1 89 ? -14.520 -6.114 35.505 1.00 62.00 89 ARG A O 1
#

Sequence (89 aa):
MATEVLVGDSFTDAGNNPVADYIAVWDGTAWSGLLSGGTTGLNGGVRALALQGSDLLAGGDFFNAGGNPLADFIARYGLTRVYLPLVTR